Protein AF-A0A920T5V9-F1 (afdb_monomer)

Mean predicted aligned error: 5.33 Å

Secondary structure (DSSP, 8-state):
--TTGGGTS---EE-TTS-HHHHHT-SEE-SSPTTTTHHHHHHHHHHHHTT-HHHHHHHHHHHHHT-

Foldseek 3Di:
DPLCCCVPDPQQEAEPPDDPVSVVPHPYYAPHGVVRCSVVRVVLVVCVSVVRNVVVVVVVVVVVVVD

Radius of gyration: 14.68 Å; Cα contacts (8 Å, |Δi|>4): 54; chains: 1; bounding box: 25×30×41 Å

Solvent-accessible surface area (backbone atoms only — not comparable to full-atom values): 4057 Å² total; per-residue (Å²): 134,74,92,64,54,70,84,77,43,89,80,49,69,22,38,51,71,48,56,68,74,52,47,76,68,29,85,42,68,36,88,34,34,74,91,68,49,18,67,60,52,51,51,51,49,55,29,48,81,67,75,42,42,69,61,53,55,52,52,52,51,52,58,62,74,75,107

Sequence (67 aa):
MISQLWKKYPVPIATQNASPPCKDSAVHITQKSGGDGAFREAVEWILSEQGRLDSIISDLKQNIQNQ

Nearest PDB structures (foldseek):
  3hyc-assembly3_E  TM=8.262E-01  e=3.541E-02  Escherichia coli B
  3n1u-assembly1_A  TM=8.249E-01  e=5.644E-02  Legionella pneumophila subsp. pneumophila str. Philadelphia 1
  1k1e-assembly5_H  TM=9.188E-01  e=1.028E-01  Haemophilus influenzae Rd KW20
  1k1e-assembly1_A  TM=9.166E-01  e=1.028E-01  Haemophilus influenzae Rd KW20
  3ij5-assembly1_A  TM=9.048E-01  e=1.751E-01  Yersinia pestis CO92

pLDDT: mean 89.69, std 14.5, range [41.59, 98.5]

Structure (mmCIF, N/CA/C/O backbone):
data_AF-A0A920T5V9-F1
#
_entry.id   AF-A0A920T5V9-F1
#
loop_
_atom_site.group_PDB
_atom_site.id
_atom_site.type_symbol
_atom_site.label_atom_id
_atom_site.label_alt_id
_atom_site.label_comp_id
_atom_site.label_asym_id
_atom_site.label_entity_id
_atom_site.label_seq_id
_atom_site.pdbx_PDB_ins_code
_atom_site.Cartn_x
_atom_site.Cartn_y
_atom_site.Cartn_z
_atom_site.occupancy
_atom_site.B_iso_or_equiv
_atom_site.auth_seq_id
_atom_site.auth_comp_id
_atom_site.auth_asym_id
_atom_site.auth_atom_id
_atom_site.pdbx_PDB_model_num
ATOM 1 N N . MET A 1 1 ? -14.729 -18.118 -6.584 1.00 41.59 1 MET A N 1
ATOM 2 C CA . MET A 1 1 ? -13.542 -18.897 -6.152 1.00 41.59 1 MET A CA 1
ATOM 3 C C . MET A 1 1 ? -12.265 -18.053 -5.991 1.00 41.59 1 MET A C 1
ATOM 5 O O . MET A 1 1 ? -11.372 -18.490 -5.285 1.00 41.59 1 MET A O 1
ATOM 9 N N . ILE A 1 2 ? -12.178 -16.832 -6.547 1.00 53.47 2 ILE A N 1
ATOM 10 C CA . ILE A 1 2 ? -10.980 -15.964 -6.440 1.00 53.47 2 ILE A CA 1
ATOM 11 C C . ILE A 1 2 ? -10.958 -15.102 -5.149 1.00 53.47 2 ILE A C 1
ATOM 13 O O . ILE A 1 2 ? -9.894 -14.700 -4.690 1.00 53.47 2 ILE A O 1
ATOM 17 N N . SER A 1 3 ? -12.101 -14.875 -4.483 1.00 52.75 3 SER A N 1
ATOM 18 C CA . SER A 1 3 ? -12.216 -13.903 -3.373 1.00 52.75 3 SER A CA 1
ATOM 19 C C . SER A 1 3 ? -11.566 -14.299 -2.031 1.00 52.75 3 SER A C 1
ATOM 21 O O . SER A 1 3 ? -11.668 -13.543 -1.075 1.00 52.75 3 SER A O 1
ATOM 23 N N . GLN A 1 4 ? -10.937 -15.475 -1.910 1.00 54.53 4 GLN A N 1
ATOM 24 C CA . GLN A 1 4 ? -10.335 -15.940 -0.643 1.00 54.53 4 GLN A CA 1
ATOM 25 C C . GLN A 1 4 ? -8.821 -16.200 -0.736 1.00 54.53 4 GLN A C 1
ATOM 27 O O . GLN A 1 4 ? -8.185 -16.459 0.283 1.00 54.53 4 GLN A O 1
ATOM 32 N N . LEU A 1 5 ? -8.221 -16.128 -1.930 1.00 57.38 5 LEU A N 1
ATOM 33 C CA . LEU A 1 5 ? -6.806 -16.473 -2.148 1.00 57.38 5 LEU A CA 1
ATOM 34 C C . LEU A 1 5 ? -5.833 -15.470 -1.500 1.00 57.38 5 LEU A C 1
ATOM 36 O O . LEU A 1 5 ? -4.799 -15.852 -0.964 1.00 57.38 5 LEU A O 1
ATOM 40 N N . TRP A 1 6 ? -6.201 -14.197 -1.452 1.00 61.34 6 TRP A N 1
ATOM 41 C CA . TRP A 1 6 ? -5.392 -13.086 -0.935 1.00 61.34 6 TRP A CA 1
ATOM 42 C C . TRP A 1 6 ? -5.232 -13.120 0.590 1.00 61.34 6 TRP A C 1
ATOM 44 O O . TRP A 1 6 ? -4.307 -12.5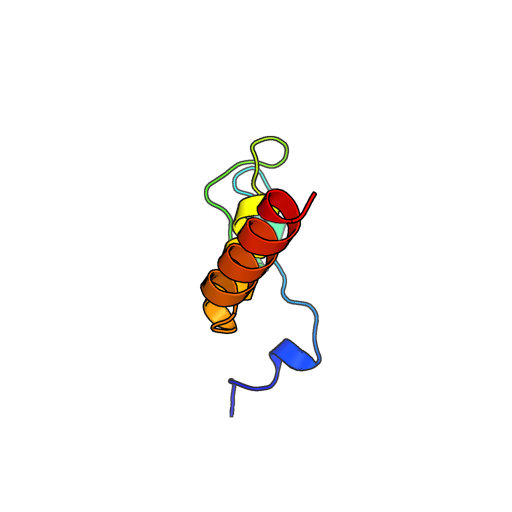20 1.122 1.00 61.34 6 TRP A O 1
ATOM 54 N N . LYS A 1 7 ? -6.060 -13.895 1.308 1.00 60.44 7 LYS A N 1
ATOM 55 C CA . LYS A 1 7 ? -5.858 -14.161 2.743 1.00 60.44 7 LYS A CA 1
ATOM 56 C C . LYS A 1 7 ? -4.657 -15.070 3.027 1.00 60.44 7 LYS A C 1
ATOM 58 O O . LYS A 1 7 ? -4.221 -15.143 4.170 1.00 60.44 7 LYS A O 1
ATOM 63 N N . LYS A 1 8 ? -4.155 -15.794 2.020 1.00 63.78 8 LYS A N 1
ATOM 64 C CA . LYS A 1 8 ? -3.116 -16.825 2.176 1.00 63.78 8 LYS A CA 1
ATOM 65 C C . LYS A 1 8 ? -1.814 -16.505 1.434 1.00 63.78 8 LYS A C 1
ATOM 67 O O . LYS A 1 8 ? -0.791 -17.104 1.750 1.00 63.78 8 LYS A O 1
ATOM 72 N N . TYR A 1 9 ? -1.834 -15.575 0.481 1.00 72.75 9 TYR A N 1
ATOM 73 C CA . TYR A 1 9 ? -0.685 -15.257 -0.368 1.00 72.75 9 TYR A CA 1
ATOM 74 C C . TYR A 1 9 ? -0.345 -13.761 -0.327 1.00 72.75 9 TYR A C 1
ATOM 76 O O . TYR A 1 9 ? -1.256 -12.948 -0.164 1.00 72.75 9 TYR A O 1
ATOM 84 N N . PRO A 1 10 ? 0.943 -13.388 -0.486 1.00 79.25 10 PRO A N 1
ATOM 85 C CA . PRO A 1 10 ? 1.352 -11.992 -0.595 1.00 79.25 10 PRO A CA 1
ATOM 86 C C . PRO A 1 10 ? 0.602 -11.285 -1.726 1.00 79.25 10 PRO A C 1
ATOM 88 O O . PRO A 1 10 ? 0.407 -11.857 -2.798 1.00 79.25 10 PRO A O 1
ATOM 91 N N . VAL A 1 11 ? 0.217 -10.033 -1.492 1.00 87.06 11 VAL A N 1
ATOM 92 C CA . VAL A 1 11 ? -0.410 -9.172 -2.499 1.00 87.06 11 VAL A CA 1
ATOM 93 C C . VAL A 1 11 ? 0.690 -8.293 -3.105 1.00 87.06 11 VAL A C 1
ATOM 95 O O . VAL A 1 11 ? 1.205 -7.424 -2.399 1.00 87.06 11 VAL A O 1
ATOM 98 N N . PRO A 1 12 ? 1.114 -8.524 -4.361 1.00 93.81 12 PRO A N 1
ATOM 99 C CA . PRO A 1 12 ? 2.189 -7.748 -4.968 1.00 93.81 12 PRO A CA 1
ATOM 100 C C . PRO A 1 12 ? 1.695 -6.344 -5.333 1.00 93.81 12 PRO A C 1
ATOM 102 O O . PRO A 1 12 ? 0.777 -6.184 -6.138 1.00 93.81 12 PRO A O 1
ATOM 105 N N . ILE A 1 13 ? 2.322 -5.327 -4.745 1.00 96.69 13 ILE A N 1
ATOM 106 C CA . ILE A 1 13 ? 2.010 -3.914 -4.971 1.00 96.69 13 ILE A CA 1
ATOM 107 C C . ILE A 1 13 ? 3.291 -3.202 -5.401 1.00 96.69 13 ILE A C 1
ATOM 109 O O . ILE A 1 13 ? 4.331 -3.359 -4.759 1.00 96.69 13 ILE A O 1
ATOM 113 N N . ALA A 1 14 ? 3.212 -2.412 -6.468 1.00 98.19 14 ALA A N 1
ATOM 114 C CA . ALA A 1 14 ? 4.314 -1.578 -6.939 1.00 98.19 14 ALA A CA 1
ATOM 115 C C . ALA A 1 14 ? 4.011 -0.092 -6.709 1.00 98.19 14 ALA A C 1
ATOM 117 O O . ALA A 1 14 ? 2.855 0.327 -6.723 1.00 98.19 14 ALA A O 1
ATOM 118 N N . THR A 1 15 ? 5.052 0.720 -6.515 1.00 98.44 15 THR A N 1
ATOM 119 C CA . THR A 1 15 ? 4.895 2.177 -6.431 1.00 98.44 15 THR A CA 1
ATOM 120 C C . THR A 1 15 ? 4.843 2.822 -7.814 1.00 98.44 15 THR A C 1
ATOM 122 O O . THR A 1 15 ? 5.323 2.248 -8.798 1.00 98.44 15 THR A O 1
ATOM 125 N N . GLN A 1 16 ? 4.333 4.054 -7.902 1.00 98.50 16 GLN A N 1
ATOM 126 C CA . GLN A 1 16 ? 4.264 4.796 -9.167 1.00 98.50 16 GLN A CA 1
ATOM 127 C C . GLN A 1 16 ? 5.625 4.920 -9.862 1.00 98.50 16 GLN A C 1
ATOM 129 O O . GLN A 1 16 ? 5.697 4.849 -11.086 1.00 98.50 16 GLN A O 1
ATOM 134 N N . ASN A 1 17 ? 6.710 5.062 -9.104 1.00 98.31 17 ASN A N 1
ATOM 135 C CA . ASN A 1 17 ? 8.070 5.207 -9.620 1.00 98.31 17 ASN A CA 1
ATOM 136 C C . ASN A 1 17 ? 8.852 3.883 -9.694 1.00 98.31 17 ASN A C 1
ATOM 138 O O . ASN A 1 17 ? 10.053 3.903 -9.960 1.00 98.31 17 ASN A O 1
ATOM 142 N N . ALA A 1 18 ? 8.204 2.736 -9.460 1.00 98.38 18 ALA A N 1
ATOM 143 C CA . ALA A 1 18 ? 8.847 1.433 -9.595 1.00 98.38 18 ALA A CA 1
ATOM 144 C C . ALA A 1 18 ? 9.266 1.147 -11.050 1.00 98.38 18 ALA A C 1
ATOM 146 O O . ALA A 1 18 ? 8.706 1.701 -12.006 1.00 98.38 18 ALA A O 1
ATOM 147 N N . SER A 1 19 ? 10.242 0.250 -11.216 1.00 98.38 19 SER A N 1
ATOM 148 C CA . SER A 1 19 ? 10.687 -0.205 -12.535 1.00 98.38 1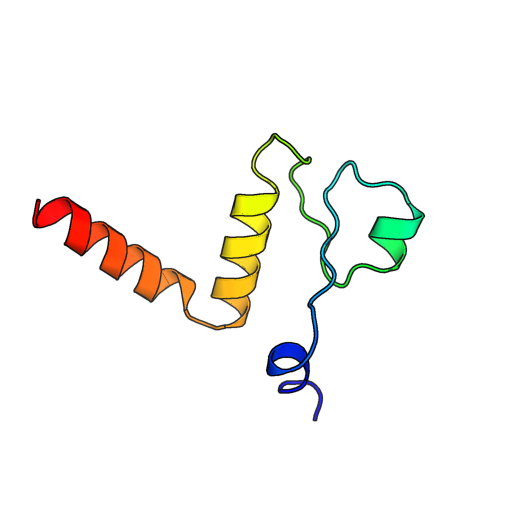9 SER A CA 1
ATOM 149 C C . SER A 1 19 ? 9.547 -0.908 -13.293 1.00 98.38 19 SER A C 1
ATOM 151 O O . SER A 1 19 ? 8.661 -1.491 -12.657 1.00 98.38 19 SER A O 1
ATOM 153 N N . PRO A 1 20 ? 9.555 -0.894 -14.642 1.00 98.19 20 PRO A N 1
ATOM 154 C CA . PRO A 1 20 ? 8.511 -1.549 -15.430 1.00 98.19 20 PRO A CA 1
ATOM 155 C C . PRO A 1 20 ? 8.275 -3.025 -15.051 1.00 98.19 20 PRO A C 1
ATOM 157 O O . PRO A 1 20 ? 7.131 -3.352 -14.751 1.00 98.19 20 PRO A O 1
ATOM 160 N N . PRO A 1 21 ? 9.307 -3.882 -14.873 1.00 98.00 21 PRO A N 1
ATOM 161 C CA . PRO A 1 21 ? 9.082 -5.282 -14.492 1.00 98.00 21 PRO A CA 1
ATOM 162 C C . PRO A 1 21 ? 8.354 -5.463 -13.150 1.00 98.00 21 PRO A C 1
ATOM 164 O O . PRO A 1 21 ? 7.583 -6.409 -12.975 1.00 98.00 21 PRO A O 1
ATOM 167 N N . CYS A 1 22 ? 8.581 -4.557 -12.190 1.00 96.56 22 CYS A N 1
ATOM 168 C CA . CYS A 1 22 ? 7.874 -4.576 -10.910 1.00 96.56 22 CYS A CA 1
ATOM 169 C C . CYS A 1 22 ? 6.397 -4.204 -11.074 1.00 96.56 22 CYS A C 1
ATOM 171 O O . CYS A 1 22 ? 5.545 -4.819 -10.438 1.00 96.56 22 CYS A O 1
ATOM 173 N N . LYS A 1 23 ? 6.093 -3.221 -11.928 1.00 97.50 23 LYS A N 1
ATOM 174 C CA . LYS A 1 23 ? 4.716 -2.805 -12.228 1.00 97.50 23 LYS A CA 1
ATOM 175 C C . LYS A 1 23 ? 3.950 -3.881 -12.987 1.00 97.50 23 LYS A C 1
ATOM 177 O O . LYS A 1 23 ? 2.813 -4.163 -12.630 1.00 97.50 23 LYS A O 1
ATOM 182 N N . ASP A 1 24 ? 4.597 -4.522 -13.956 1.00 97.06 24 ASP A N 1
ATOM 183 C CA . ASP A 1 24 ? 3.992 -5.569 -14.7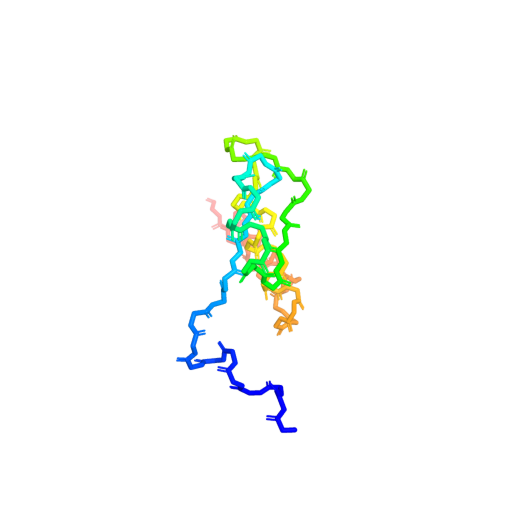87 1.00 97.06 24 ASP A CA 1
ATOM 184 C C . ASP A 1 24 ? 3.569 -6.801 -13.967 1.00 97.06 24 ASP A C 1
ATOM 186 O O . ASP A 1 24 ? 2.644 -7.517 -14.342 1.00 97.06 24 ASP A O 1
ATOM 190 N N . SER A 1 25 ? 4.228 -7.036 -12.827 1.00 93.75 25 SER A N 1
ATOM 191 C CA . SER A 1 25 ? 3.935 -8.153 -11.917 1.00 93.75 25 SER A CA 1
ATOM 192 C C . SER A 1 25 ? 2.984 -7.785 -10.767 1.00 93.75 25 SER A C 1
ATOM 194 O O . SER A 1 25 ? 2.654 -8.646 -9.946 1.00 93.75 25 SER A O 1
ATOM 196 N N . ALA A 1 26 ? 2.579 -6.516 -10.647 1.00 95.81 26 ALA A N 1
ATOM 197 C CA . ALA A 1 26 ? 1.781 -6.028 -9.528 1.00 95.81 26 ALA A CA 1
ATOM 198 C C . ALA A 1 26 ? 0.277 -6.154 -9.802 1.00 95.81 26 ALA A C 1
ATOM 200 O O . ALA A 1 26 ? -0.194 -5.892 -10.905 1.00 95.81 26 ALA A O 1
ATOM 201 N N . VAL A 1 27 ? -0.501 -6.497 -8.770 1.00 95.12 27 VAL A N 1
ATOM 202 C CA . VAL A 1 27 ? -1.976 -6.461 -8.853 1.00 95.12 27 VAL A CA 1
ATOM 203 C C . VAL A 1 27 ? -2.532 -5.065 -8.585 1.00 95.12 27 VAL A C 1
ATOM 205 O O . VAL A 1 27 ? -3.685 -4.781 -8.897 1.00 95.12 27 VAL A O 1
ATOM 208 N N . HIS A 1 28 ? -1.712 -4.198 -7.996 1.00 96.19 28 HIS A N 1
ATOM 209 C CA . HIS A 1 28 ? -2.027 -2.803 -7.752 1.00 96.19 28 HIS A CA 1
ATOM 210 C C . HIS A 1 28 ? -0.758 -1.960 -7.888 1.00 96.19 28 HIS A C 1
ATOM 212 O O . HIS A 1 28 ? 0.310 -2.336 -7.400 1.00 96.19 28 HIS A O 1
ATOM 218 N N . ILE A 1 29 ? -0.885 -0.811 -8.545 1.00 98.25 29 ILE A N 1
ATOM 219 C CA . ILE A 1 29 ? 0.176 0.186 -8.661 1.00 98.25 29 ILE A CA 1
ATOM 220 C C . ILE A 1 29 ? -0.343 1.448 -7.989 1.00 98.25 29 ILE A C 1
ATOM 222 O O . ILE A 1 29 ? -1.401 1.949 -8.373 1.00 98.25 29 ILE A O 1
ATOM 226 N N . THR A 1 30 ? 0.391 1.956 -7.002 1.00 98.50 30 THR A N 1
ATOM 227 C CA . THR A 1 30 ? -0.003 3.195 -6.327 1.00 98.50 30 THR A CA 1
ATOM 228 C C . THR A 1 30 ? 0.124 4.383 -7.275 1.00 98.50 30 THR A C 1
ATOM 230 O O . THR A 1 30 ? 0.999 4.415 -8.143 1.00 98.50 30 THR A O 1
ATOM 233 N N . GLN A 1 31 ? -0.715 5.392 -7.079 1.00 98.31 31 GLN A N 1
ATOM 234 C CA . GLN A 1 31 ? -0.623 6.680 -7.761 1.00 98.31 31 GLN A CA 1
ATOM 235 C C . GLN A 1 31 ? 0.543 7.509 -7.223 1.00 98.31 31 GLN A C 1
ATOM 237 O O . GLN A 1 31 ? 1.193 8.233 -7.976 1.00 98.31 31 GLN A O 1
ATOM 242 N N . LYS A 1 32 ? 0.842 7.397 -5.924 1.00 98.44 32 LYS A N 1
ATOM 243 C CA . LYS A 1 32 ? 1.995 8.065 -5.312 1.00 98.44 32 LYS A CA 1
ATOM 244 C C . LYS A 1 32 ? 3.293 7.301 -5.558 1.00 98.44 32 LYS A C 1
ATOM 246 O O . LYS A 1 32 ? 3.315 6.070 -5.630 1.00 98.44 32 LYS A O 1
ATOM 251 N N . SER A 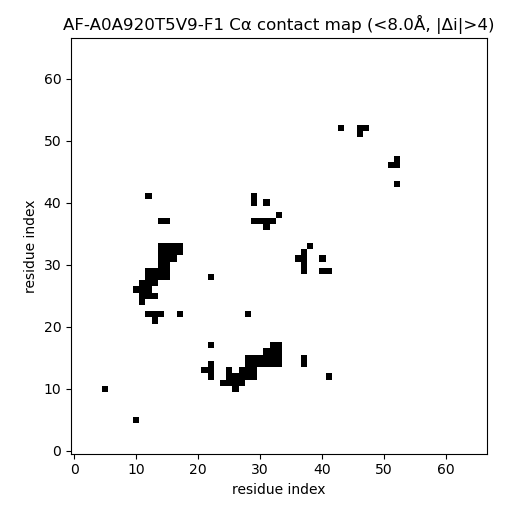1 33 ? 4.393 8.040 -5.625 1.00 98.38 33 SER A N 1
ATOM 252 C CA . SER A 1 33 ? 5.746 7.484 -5.632 1.00 98.38 33 SER A CA 1
ATOM 253 C C . SER A 1 33 ? 6.155 6.971 -4.253 1.00 98.38 33 SER A C 1
ATOM 255 O O . SER A 1 33 ? 5.625 7.379 -3.213 1.00 98.38 33 SER A O 1
ATOM 257 N N . GLY A 1 34 ? 7.131 6.061 -4.234 1.00 97.62 34 GLY A N 1
ATOM 258 C CA . GLY A 1 34 ? 7.804 5.663 -3.001 1.00 97.62 34 GLY A CA 1
ATOM 259 C C . GLY A 1 34 ? 8.455 6.877 -2.331 1.00 97.62 34 GLY A C 1
ATOM 260 O O . GLY A 1 34 ? 9.089 7.677 -3.007 1.00 97.62 34 GLY A O 1
ATOM 261 N N . GLY A 1 35 ? 8.274 7.015 -1.016 1.00 97.00 35 GLY A N 1
ATOM 262 C CA . GLY A 1 35 ? 8.673 8.209 -0.255 1.00 97.00 35 GLY A CA 1
ATOM 263 C C . GLY A 1 35 ? 7.581 9.282 -0.159 1.00 97.00 35 GLY A C 1
ATOM 264 O O . GLY A 1 35 ? 7.487 9.947 0.865 1.00 97.00 35 GLY A O 1
ATOM 265 N N . ASP A 1 36 ? 6.664 9.343 -1.129 1.00 98.00 36 ASP A N 1
ATOM 266 C CA . ASP A 1 36 ? 5.610 10.369 -1.208 1.00 98.00 36 ASP A CA 1
ATOM 267 C C . ASP A 1 36 ? 4.248 9.875 -0.691 1.00 98.00 36 ASP A C 1
ATOM 269 O O . ASP A 1 36 ? 3.186 10.382 -1.052 1.00 98.00 36 ASP A O 1
ATOM 273 N N . GLY A 1 37 ? 4.260 8.849 0.162 1.00 97.88 37 GLY A N 1
ATOM 274 C CA . GLY A 1 37 ? 3.053 8.279 0.764 1.00 97.88 37 GLY A CA 1
ATOM 275 C C . GLY A 1 37 ? 2.452 7.076 0.031 1.00 97.88 37 GLY A C 1
ATOM 276 O O . GLY A 1 37 ? 1.347 6.670 0.386 1.00 97.88 37 GLY A O 1
ATOM 277 N N . ALA A 1 38 ? 3.164 6.456 -0.917 1.00 98.25 38 ALA A N 1
ATOM 278 C CA . ALA A 1 38 ? 2.724 5.211 -1.564 1.00 98.25 38 ALA A CA 1
ATOM 279 C C . ALA A 1 38 ? 2.378 4.091 -0.568 1.00 98.25 38 ALA A C 1
ATOM 281 O O . ALA A 1 38 ? 1.404 3.373 -0.751 1.00 98.25 38 ALA A O 1
ATOM 282 N N . PHE A 1 39 ? 3.134 3.962 0.529 1.00 97.00 39 PHE A N 1
ATOM 283 C CA . PHE A 1 39 ? 2.833 2.954 1.548 1.00 97.00 39 PHE A CA 1
ATOM 284 C C . PHE A 1 39 ? 1.485 3.209 2.235 1.00 97.00 39 PHE A C 1
ATOM 286 O O . PHE A 1 39 ? 0.691 2.288 2.401 1.00 97.00 39 PHE A O 1
ATOM 293 N N . ARG A 1 40 ? 1.198 4.468 2.592 1.00 97.12 40 ARG A N 1
ATOM 294 C CA . ARG A 1 40 ? -0.087 4.854 3.189 1.00 97.12 40 ARG A CA 1
ATOM 295 C C . ARG A 1 40 ? -1.243 4.546 2.240 1.00 97.12 40 ARG A C 1
ATOM 297 O O . ARG A 1 40 ? -2.235 3.978 2.676 1.00 97.12 40 ARG A O 1
ATOM 304 N N . GLU A 1 41 ? -1.082 4.883 0.965 1.00 98.06 41 GLU A N 1
ATOM 305 C CA . GLU A 1 41 ? -2.065 4.593 -0.079 1.00 98.06 41 GLU A CA 1
ATOM 306 C C . GLU A 1 41 ? -2.310 3.085 -0.226 1.00 98.06 41 GLU A C 1
ATOM 308 O O . GLU A 1 41 ? -3.455 2.646 -0.188 1.00 98.06 41 GLU A O 1
ATOM 313 N N . ALA A 1 42 ? -1.246 2.281 -0.302 1.00 97.00 42 ALA A N 1
ATOM 314 C CA . ALA A 1 42 ? -1.359 0.829 -0.393 1.00 97.00 42 ALA A CA 1
ATOM 315 C C . ALA A 1 42 ? -2.090 0.228 0.820 1.00 97.00 42 ALA A C 1
ATOM 317 O O . ALA A 1 42 ? -2.938 -0.647 0.658 1.00 97.00 42 ALA A O 1
ATOM 318 N N . VAL A 1 43 ? -1.798 0.710 2.034 1.00 96.12 43 VAL A N 1
ATOM 319 C CA . VAL A 1 43 ? -2.492 0.274 3.256 1.00 96.12 43 VAL A CA 1
ATOM 320 C C . VAL A 1 43 ? -3.974 0.659 3.219 1.00 96.12 43 VAL A C 1
ATOM 322 O O . VAL A 1 43 ? -4.819 -0.188 3.504 1.00 96.12 43 VAL A O 1
ATOM 325 N N . GLU A 1 44 ? -4.310 1.897 2.849 1.00 96.88 44 GLU A N 1
ATOM 326 C CA . GLU A 1 44 ? -5.708 2.337 2.725 1.00 96.88 44 GLU A CA 1
ATOM 327 C C . GLU A 1 44 ? -6.472 1.532 1.671 1.00 96.88 44 GLU A C 1
ATOM 329 O O . GLU A 1 44 ? -7.604 1.115 1.929 1.00 96.88 44 GLU A O 1
ATOM 334 N N . TRP A 1 45 ? -5.844 1.248 0.528 1.00 96.56 45 TRP A N 1
ATOM 335 C CA . TRP A 1 45 ? -6.419 0.398 -0.510 1.00 96.56 45 TRP A CA 1
ATOM 336 C C . TRP A 1 45 ? -6.696 -1.016 0.017 1.00 96.56 45 TRP A C 1
ATOM 338 O O . TRP A 1 45 ? -7.836 -1.470 -0.047 1.00 96.56 45 TRP A O 1
ATOM 348 N N . ILE A 1 46 ? -5.714 -1.676 0.647 1.00 94.00 46 ILE A N 1
ATOM 349 C CA . ILE A 1 46 ?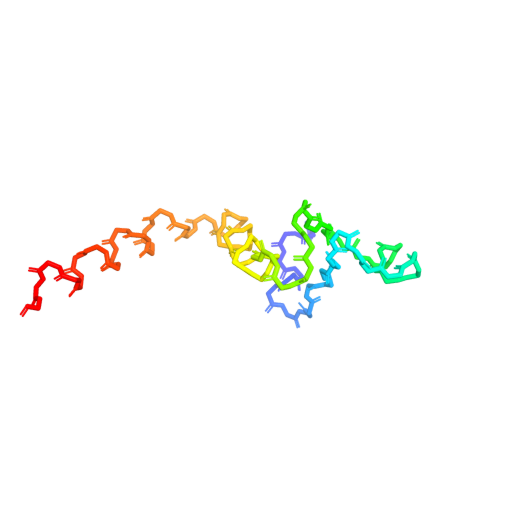 -5.897 -3.017 1.237 1.00 94.00 46 ILE A CA 1
ATOM 350 C C . ILE A 1 46 ? -7.049 -3.027 2.251 1.00 94.00 46 ILE A C 1
ATOM 352 O O . ILE A 1 46 ? -7.875 -3.940 2.250 1.00 94.00 46 ILE A O 1
ATOM 356 N N . LEU A 1 47 ? -7.110 -2.032 3.138 1.00 94.94 47 LEU A N 1
ATOM 357 C CA . LEU A 1 47 ? -8.166 -1.943 4.147 1.00 94.94 47 LEU A CA 1
ATOM 358 C C . LEU A 1 47 ? -9.541 -1.671 3.527 1.00 94.94 47 LEU A C 1
ATOM 360 O O . LEU A 1 47 ? -10.543 -2.160 4.052 1.00 94.94 47 LEU A O 1
ATOM 364 N N . SER A 1 48 ? -9.592 -0.937 2.415 1.00 95.19 48 SER A N 1
ATOM 365 C CA . SER A 1 48 ? -10.824 -0.693 1.659 1.00 95.1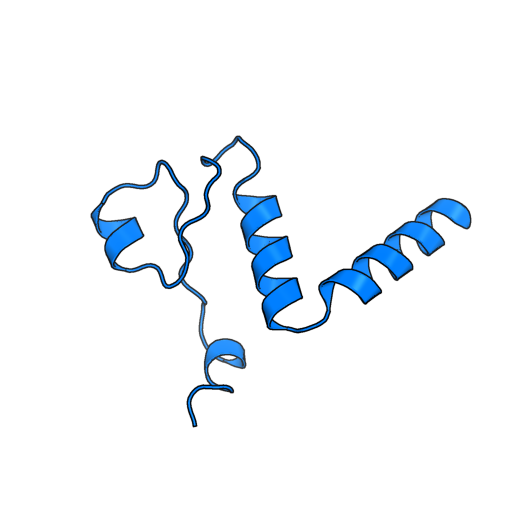9 48 SER A CA 1
ATOM 366 C C . SER A 1 48 ? -11.324 -1.969 0.985 1.00 95.19 48 SER A C 1
ATOM 368 O O . SER A 1 48 ? -12.485 -2.324 1.167 1.00 95.19 48 SER A O 1
ATOM 370 N N . GLU A 1 49 ? -10.445 -2.725 0.315 1.00 92.75 49 GLU A N 1
ATOM 371 C CA . GLU A 1 49 ? -10.777 -4.033 -0.284 1.00 92.75 49 GLU A CA 1
ATOM 372 C C . GLU A 1 49 ? -11.258 -5.055 0.764 1.00 92.75 49 GLU A C 1
ATOM 374 O O . GLU A 1 49 ? -12.017 -5.976 0.465 1.00 92.75 49 GLU A O 1
ATOM 379 N N . GLN A 1 50 ? -10.836 -4.892 2.021 1.00 91.75 50 GLN A N 1
ATOM 380 C CA . GLN A 1 50 ? -11.298 -5.704 3.149 1.00 91.75 50 GLN A CA 1
ATOM 381 C C . GLN A 1 50 ? -12.580 -5.176 3.816 1.00 91.75 50 GLN A C 1
ATOM 383 O O . GLN A 1 50 ? -13.097 -5.851 4.708 1.00 91.75 50 GLN A O 1
ATOM 388 N N . GLY A 1 51 ? -13.075 -3.989 3.446 1.00 95.25 51 GLY A N 1
ATOM 389 C CA . GLY A 1 51 ? -14.223 -3.340 4.092 1.00 95.25 51 GLY A CA 1
ATOM 390 C C . GLY A 1 51 ? -13.957 -2.889 5.534 1.00 95.25 51 GLY A C 1
ATOM 391 O O . GLY A 1 51 ? -14.872 -2.877 6.353 1.00 95.25 51 GLY A O 1
ATOM 392 N N . ARG A 1 52 ? -12.699 -2.578 5.876 1.00 96.50 52 ARG A N 1
ATOM 393 C CA . ARG A 1 52 ? -12.241 -2.289 7.253 1.00 96.50 52 ARG A CA 1
ATOM 394 C C . ARG A 1 52 ? -11.726 -0.867 7.461 1.00 96.50 52 ARG A C 1
ATOM 396 O O . ARG A 1 52 ? -11.415 -0.503 8.593 1.00 96.50 52 ARG A O 1
ATOM 403 N N . LEU A 1 53 ? -11.574 -0.081 6.395 1.00 96.75 53 LEU A N 1
ATOM 404 C CA . LEU A 1 53 ? -10.937 1.234 6.486 1.00 96.75 53 LEU A CA 1
ATOM 405 C C . LEU A 1 53 ? -11.696 2.175 7.436 1.00 96.75 53 LEU A C 1
ATOM 407 O O . LEU A 1 53 ? -11.094 2.723 8.358 1.00 96.75 53 LEU A O 1
ATOM 411 N N . ASP A 1 54 ? -13.012 2.303 7.263 1.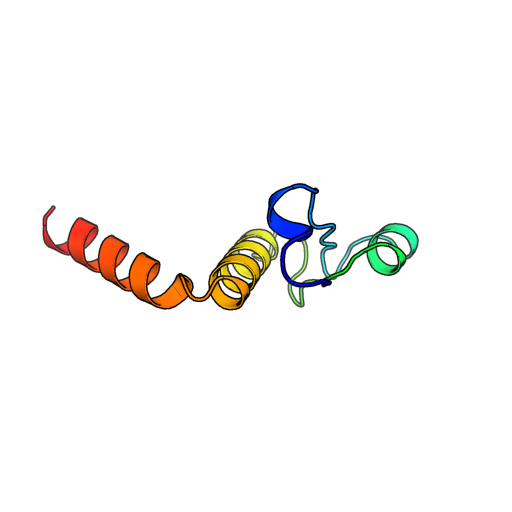00 97.25 54 ASP A N 1
ATOM 412 C CA . ASP A 1 54 ? -13.830 3.232 8.052 1.00 97.25 54 ASP A CA 1
ATOM 413 C C . ASP A 1 54 ? -13.841 2.893 9.545 1.00 97.25 54 ASP A C 1
ATOM 415 O O . ASP A 1 54 ? -13.695 3.787 10.383 1.00 97.25 54 ASP A O 1
ATOM 419 N N . SER A 1 55 ? -13.958 1.605 9.893 1.00 97.38 55 SER A N 1
ATOM 420 C CA . SER A 1 55 ? -13.949 1.174 11.294 1.00 97.38 55 SER A CA 1
ATOM 421 C C . SER A 1 55 ? -12.605 1.483 11.951 1.00 97.38 55 SER A C 1
ATOM 423 O O . SER A 1 55 ? -12.574 2.053 13.034 1.00 97.38 55 SER A O 1
ATOM 425 N N . ILE A 1 56 ? -11.491 1.212 11.262 1.00 96.38 56 ILE A N 1
ATOM 426 C CA . ILE A 1 56 ? -10.145 1.513 11.770 1.00 96.38 56 ILE A CA 1
ATOM 427 C C . ILE A 1 56 ? -9.953 3.021 11.968 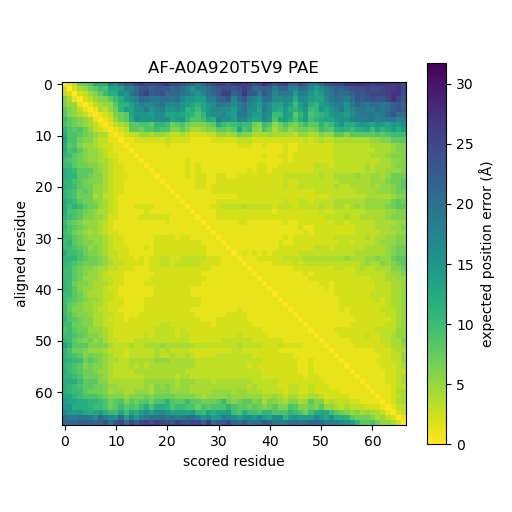1.00 96.38 56 ILE A C 1
ATOM 429 O O . ILE A 1 56 ? -9.400 3.440 12.984 1.00 96.38 56 ILE A O 1
ATOM 433 N N . ILE A 1 57 ? -10.418 3.853 11.030 1.00 95.69 57 ILE A N 1
ATOM 434 C CA . ILE A 1 57 ? -10.355 5.314 11.179 1.00 95.69 57 ILE A CA 1
ATOM 435 C C . ILE A 1 57 ? -11.182 5.769 12.387 1.00 95.69 57 ILE A C 1
ATOM 437 O O . ILE A 1 57 ? -10.738 6.644 13.134 1.00 95.69 57 ILE A O 1
ATOM 441 N N . SER A 1 58 ? -12.369 5.192 12.588 1.00 96.44 58 SER A N 1
ATOM 442 C CA . SER A 1 58 ? -13.212 5.482 13.750 1.00 96.44 58 SER A CA 1
ATOM 443 C C . SER A 1 58 ? -12.515 5.104 15.060 1.00 96.44 58 SER A C 1
ATOM 445 O O . SER A 1 58 ? -12.422 5.937 15.961 1.00 96.44 58 SER A O 1
ATOM 447 N N . ASP A 1 59 ? -11.955 3.897 15.142 1.00 96.00 59 ASP A N 1
ATOM 448 C CA . ASP A 1 59 ? -11.259 3.398 16.333 1.00 96.00 59 ASP A CA 1
ATOM 449 C C . ASP A 1 59 ? -10.040 4.265 16.677 1.00 96.00 59 ASP A C 1
ATOM 451 O O . ASP A 1 59 ? -9.831 4.639 17.831 1.00 96.00 59 ASP A O 1
ATOM 455 N N . LEU A 1 60 ? -9.250 4.658 15.672 1.00 94.44 60 LEU A N 1
ATOM 456 C CA . LEU A 1 60 ? -8.105 5.553 15.863 1.00 94.44 60 LEU A CA 1
ATOM 457 C C . LEU A 1 60 ? -8.527 6.931 16.390 1.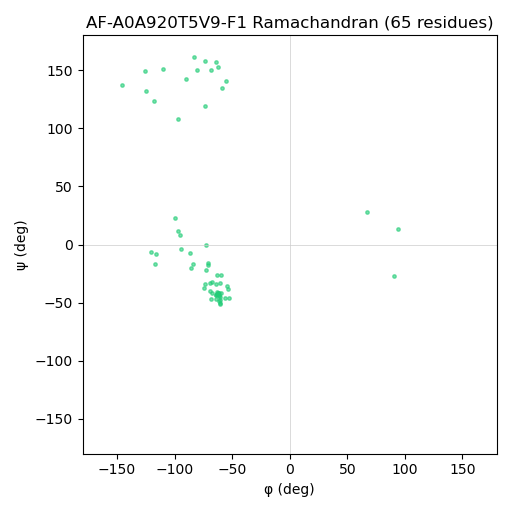00 94.44 60 LEU A C 1
ATOM 459 O O . LEU A 1 60 ? -7.875 7.459 17.290 1.00 94.44 60 LEU A O 1
ATOM 463 N N . LYS A 1 61 ? -9.623 7.504 15.870 1.00 94.50 61 LYS A N 1
ATOM 464 C CA . LYS A 1 61 ? -10.166 8.781 16.368 1.00 94.50 61 LYS A CA 1
ATOM 465 C C . LYS A 1 61 ? -10.576 8.681 17.836 1.00 94.50 61 LYS A C 1
ATOM 467 O O . LYS A 1 61 ? -10.233 9.570 18.609 1.00 94.50 61 LYS A O 1
ATOM 472 N N . GLN A 1 62 ? -11.253 7.598 18.215 1.00 95.19 62 GLN A N 1
ATOM 473 C CA . GLN A 1 62 ? -11.650 7.358 19.605 1.00 95.19 62 GLN A CA 1
ATOM 474 C C . GLN A 1 62 ? -10.435 7.210 20.525 1.00 95.19 62 GLN A C 1
ATOM 476 O O . GLN A 1 62 ? -10.410 7.781 21.611 1.00 95.19 62 GLN A O 1
ATOM 481 N N . ASN A 1 63 ? -9.391 6.507 20.082 1.00 93.19 63 ASN A N 1
ATOM 482 C CA . ASN A 1 63 ? -8.170 6.345 20.873 1.00 93.19 63 ASN A CA 1
ATOM 483 C C . ASN A 1 63 ? -7.435 7.670 21.124 1.00 93.19 63 ASN A C 1
ATOM 485 O O . ASN A 1 63 ? -6.862 7.837 22.193 1.00 93.19 63 ASN A O 1
ATOM 489 N N . ILE A 1 64 ? -7.465 8.611 20.174 1.00 92.44 64 ILE A N 1
ATOM 490 C CA . ILE A 1 64 ? -6.866 9.944 20.353 1.00 92.44 64 ILE A CA 1
ATOM 491 C C . ILE A 1 64 ? -7.724 10.824 21.274 1.00 92.44 64 ILE A C 1
ATOM 493 O O . ILE A 1 64 ? -7.184 11.593 22.056 1.00 92.44 64 ILE A O 1
ATOM 497 N N . GLN A 1 65 ? -9.055 10.734 21.191 1.00 81.56 65 GLN A N 1
ATOM 498 C CA . GLN A 1 65 ? -9.965 11.540 22.019 1.00 81.56 65 GLN A CA 1
ATOM 499 C C . GLN A 1 65 ? -10.008 11.104 23.491 1.00 81.56 65 GLN A C 1
ATOM 501 O O . GLN A 1 65 ? -10.400 11.897 24.341 1.00 81.56 65 GLN A O 1
ATOM 506 N N . ASN A 1 66 ? -9.620 9.859 23.777 1.00 72.44 66 ASN A N 1
ATOM 507 C CA . ASN A 1 66 ? -9.561 9.286 25.123 1.00 72.44 66 ASN A CA 1
ATOM 508 C C . ASN A 1 66 ? -8.146 9.339 25.750 1.00 72.44 66 ASN A C 1
ATOM 510 O O . ASN A 1 66 ? -7.917 8.673 26.763 1.00 72.44 66 ASN A O 1
ATOM 514 N N . GLN A 1 67 ? -7.208 10.082 25.146 1.00 56.50 67 GLN A N 1
ATOM 515 C CA . GLN A 1 67 ? -5.898 10.433 25.721 1.00 56.50 67 GLN A CA 1
ATOM 516 C C . GLN A 1 67 ? -5.960 11.771 26.456 1.00 56.50 67 GLN A C 1
ATOM 518 O O . GLN A 1 67 ? -5.280 11.870 27.502 1.00 56.50 67 GLN A O 1
#